Protein AF-U6CXL1-F1 (afdb_monomer)

InterPro domains:
  IPR009269 NF-kappa-B-activating protein, C-terminal [PF06047] (12-86)
  IPR040466 NF-kappa-B-activating protein [PTHR13087] (2-87)

Sequence (87 aa):
RAPPSQDERPLNYGHALLPGEGAAMAEYVKAGKRIPRRGEIGLTSEEIASFECSGYVMSGSRHRRMEAVRLRKENQIYSADEKRALA

Organism: Neovison vison (NCBI:txid452646)

Solvent-accessible surface area (backbone atoms only — not comparable to full-atom values): 5492 Å² total; per-residue (Å²): 132,81,78,81,65,82,82,75,60,84,76,80,55,50,94,88,50,58,92,65,48,50,61,58,45,46,53,29,52,75,70,74,38,76,68,72,48,89,82,36,70,92,55,53,71,66,57,51,50,51,39,50,73,72,67,51,83,57,76,54,73,87,39,67,70,56,41,54,52,50,54,52,56,53,49,37,45,52,55,49,49,51,55,55,77,75,105

Mean predicted aligned error: 10.34 Å

Foldseek 3Di:
DDDPDPVPDPQCLDPLDDVCRLVVQLVCVVVVHDRADPQCVVPGSVVVVVCVVVVHDDPQNVPPVSVVSVVVSNVSSVVSVVVVVVD

Structure (mmCIF, N/CA/C/O backbone):
data_AF-U6CXL1-F1
#
_entry.id   AF-U6CXL1-F1
#
loop_
_atom_site.group_PDB
_atom_site.id
_atom_site.type_symbol
_atom_site.label_atom_id
_atom_site.label_alt_id
_atom_site.label_comp_id
_atom_site.label_asym_id
_atom_site.label_entity_id
_atom_site.label_seq_id
_atom_site.pdbx_PDB_ins_code
_atom_site.Cartn_x
_atom_site.Cartn_y
_atom_site.Cartn_z
_atom_site.occupancy
_atom_site.B_iso_or_equiv
_atom_site.auth_seq_id
_atom_site.auth_comp_id
_atom_site.auth_asym_id
_atom_site.auth_atom_id
_atom_site.pdbx_PDB_model_num
ATOM 1 N N . ARG A 1 1 ? 6.198 -36.961 -14.106 1.00 43.53 1 ARG A N 1
ATOM 2 C CA . ARG A 1 1 ? 6.764 -35.870 -13.276 1.00 43.53 1 ARG A CA 1
ATOM 3 C C . ARG A 1 1 ? 6.155 -34.575 -13.796 1.00 43.53 1 ARG A C 1
ATOM 5 O O . ARG A 1 1 ? 6.448 -34.227 -14.930 1.00 43.53 1 ARG A O 1
ATOM 12 N N . ALA A 1 2 ? 5.211 -33.975 -13.066 1.00 46.25 2 ALA A N 1
ATOM 13 C CA . ALA A 1 2 ? 4.582 -32.719 -13.481 1.00 46.25 2 ALA A CA 1
ATOM 14 C C . ALA A 1 2 ? 5.641 -31.599 -13.550 1.00 46.25 2 ALA A C 1
ATOM 16 O O . ALA A 1 2 ? 6.603 -31.658 -12.774 1.00 46.25 2 ALA A O 1
ATOM 17 N N . PRO A 1 3 ? 5.527 -30.630 -14.478 1.00 48.16 3 PRO A N 1
ATOM 18 C CA . PRO A 1 3 ? 6.407 -29.469 -14.478 1.00 48.16 3 PRO A CA 1
ATOM 19 C C . PRO A 1 3 ? 6.215 -28.683 -13.170 1.00 48.16 3 PRO A C 1
ATOM 21 O O . PRO A 1 3 ? 5.091 -28.636 -12.666 1.00 48.16 3 PRO A O 1
ATOM 24 N N . PRO A 1 4 ? 7.277 -28.087 -12.600 1.00 43.88 4 PRO A N 1
ATOM 25 C CA . PRO A 1 4 ? 7.127 -27.204 -11.451 1.00 43.88 4 PRO A CA 1
ATOM 26 C C . PRO A 1 4 ? 6.211 -26.042 -11.844 1.00 43.88 4 PRO A C 1
ATOM 28 O O . PRO A 1 4 ? 6.412 -25.401 -12.882 1.00 43.88 4 PRO A O 1
ATOM 31 N N . SER A 1 5 ? 5.172 -25.822 -11.040 1.00 51.25 5 SER A N 1
ATOM 32 C CA . SER A 1 5 ? 4.228 -24.720 -11.187 1.00 51.25 5 SER A CA 1
ATOM 33 C C . SER A 1 5 ? 5.002 -23.407 -11.300 1.00 51.25 5 SER A C 1
ATOM 35 O O . SER A 1 5 ? 5.940 -23.161 -10.542 1.00 51.25 5 SER A O 1
ATOM 37 N N . GLN A 1 6 ? 4.627 -22.547 -12.249 1.00 50.28 6 GLN A N 1
ATOM 38 C CA . GLN A 1 6 ? 5.340 -21.292 -12.523 1.00 50.28 6 GLN A CA 1
ATOM 39 C C . GLN A 1 6 ? 5.355 -20.302 -11.336 1.00 50.28 6 GLN A C 1
ATOM 41 O O . GLN A 1 6 ? 6.054 -19.292 -11.401 1.00 50.28 6 GLN A O 1
ATOM 46 N N . ASP A 1 7 ? 4.650 -20.633 -10.252 1.00 52.28 7 ASP A N 1
ATOM 47 C CA . ASP A 1 7 ? 4.560 -19.912 -8.984 1.00 52.28 7 ASP A CA 1
ATOM 48 C C . ASP A 1 7 ? 5.838 -19.918 -8.125 1.00 52.28 7 ASP A C 1
ATOM 50 O O . ASP A 1 7 ? 5.948 -19.090 -7.223 1.00 52.28 7 ASP A O 1
ATOM 54 N N . GLU A 1 8 ? 6.806 -20.807 -8.381 1.00 49.84 8 GLU A N 1
ATOM 55 C CA . GLU A 1 8 ? 8.038 -20.919 -7.572 1.00 49.84 8 GLU A CA 1
ATOM 56 C C . GLU A 1 8 ? 9.204 -20.043 -8.059 1.00 49.84 8 GLU A C 1
ATOM 58 O O . GLU A 1 8 ? 10.259 -19.999 -7.421 1.00 49.84 8 GLU A O 1
ATOM 63 N N . ARG A 1 9 ? 9.061 -19.325 -9.181 1.00 52.94 9 ARG A N 1
ATOM 64 C CA . ARG A 1 9 ? 10.121 -18.413 -9.633 1.00 52.94 9 ARG A CA 1
ATOM 65 C C . ARG A 1 9 ? 10.118 -17.152 -8.763 1.00 52.94 9 ARG A C 1
ATOM 67 O O . ARG A 1 9 ? 9.085 -16.485 -8.704 1.00 52.94 9 ARG A O 1
ATOM 74 N N . PRO A 1 10 ? 11.253 -16.771 -8.138 1.00 53.97 10 PRO A N 1
ATOM 75 C CA . PRO A 1 10 ? 11.362 -15.493 -7.450 1.00 53.97 10 PRO A CA 1
ATOM 76 C C . PRO A 1 10 ? 11.043 -14.376 -8.443 1.00 53.97 10 PRO A C 1
ATOM 78 O O . PRO A 1 10 ? 11.796 -14.130 -9.388 1.00 53.97 10 PRO A O 1
ATOM 81 N N . LEU A 1 11 ? 9.893 -13.733 -8.261 1.00 58.28 11 LEU A N 1
ATOM 82 C CA . LEU A 1 11 ? 9.502 -12.586 -9.064 1.00 58.28 11 LEU A CA 1
ATOM 83 C C . LEU A 1 11 ? 10.512 -11.473 -8.800 1.00 58.28 11 LEU A C 1
ATOM 85 O O . LEU A 1 11 ? 10.723 -11.043 -7.665 1.00 58.28 11 LEU A O 1
ATOM 89 N N . ASN A 1 12 ? 11.177 -11.026 -9.860 1.00 61.12 12 ASN A N 1
ATOM 90 C CA . ASN A 1 12 ? 12.048 -9.870 -9.777 1.00 61.12 12 ASN A CA 1
ATOM 91 C C . ASN A 1 12 ? 11.156 -8.623 -9.785 1.00 61.12 12 ASN A C 1
ATOM 93 O O . ASN A 1 12 ? 10.819 -8.098 -10.843 1.00 61.12 12 ASN A O 1
ATOM 97 N N . TYR A 1 13 ? 10.764 -8.163 -8.595 1.00 64.25 13 TYR A N 1
ATOM 98 C CA . TYR A 1 13 ? 9.964 -6.947 -8.395 1.00 64.25 13 TYR A CA 1
ATOM 99 C C . TYR A 1 13 ? 10.740 -5.645 -8.712 1.00 64.25 13 TYR A C 1
ATOM 101 O O . TYR A 1 13 ? 10.287 -4.547 -8.400 1.00 64.25 13 TYR A O 1
ATOM 109 N N . GLY A 1 14 ? 11.903 -5.755 -9.364 1.00 62.50 14 GLY A N 1
ATOM 110 C CA . GLY A 1 14 ? 12.765 -4.652 -9.760 1.00 62.50 14 GLY A CA 1
ATOM 111 C C . GLY A 1 14 ? 13.859 -4.352 -8.734 1.00 62.50 14 GLY A C 1
ATOM 112 O O . GLY A 1 14 ? 13.714 -4.575 -7.536 1.00 62.50 14 GLY A O 1
ATOM 113 N N . HIS A 1 15 ? 14.962 -3.768 -9.207 1.00 64.12 15 HIS A N 1
ATOM 114 C CA . HIS A 1 15 ? 16.126 -3.394 -8.387 1.00 64.12 15 HIS A CA 1
ATOM 115 C C . HIS A 1 15 ? 15.867 -2.271 -7.362 1.00 64.12 15 HIS A C 1
ATOM 117 O O . HIS A 1 15 ? 16.779 -1.884 -6.636 1.00 64.12 15 HIS A O 1
ATOM 123 N N . ALA A 1 16 ? 14.658 -1.705 -7.318 1.00 66.25 16 ALA A N 1
ATOM 124 C CA . ALA A 1 16 ? 14.318 -0.582 -6.443 1.00 66.25 16 ALA A CA 1
ATOM 125 C C . ALA A 1 16 ? 13.734 -1.006 -5.081 1.00 66.25 16 ALA A C 1
ATOM 127 O O . ALA A 1 16 ? 13.516 -0.150 -4.217 1.00 66.25 16 ALA A O 1
ATOM 128 N N . LEU A 1 17 ? 13.473 -2.301 -4.892 1.00 69.75 17 LEU A N 1
ATOM 129 C CA . LEU A 1 17 ? 13.005 -2.881 -3.635 1.00 69.75 17 LEU A CA 1
ATOM 130 C C . LEU A 1 17 ? 14.160 -3.579 -2.918 1.00 69.75 17 LEU A C 1
ATOM 132 O O . LEU A 1 17 ? 15.051 -4.146 -3.553 1.00 69.75 17 LEU A O 1
ATOM 136 N N . LEU A 1 18 ? 14.149 -3.532 -1.586 1.00 70.00 18 LEU A N 1
ATOM 137 C CA . LEU A 1 18 ? 15.105 -4.287 -0.784 1.00 70.00 18 LEU A CA 1
ATOM 138 C C . LEU A 1 18 ? 14.853 -5.800 -0.938 1.00 70.00 18 LEU A C 1
ATOM 140 O O . LEU A 1 18 ? 13.718 -6.213 -1.207 1.00 70.00 18 LEU A O 1
ATOM 144 N N . PRO A 1 19 ? 15.880 -6.650 -0.745 1.00 67.62 19 PRO A N 1
ATOM 145 C CA . PRO A 1 19 ? 15.709 -8.100 -0.780 1.00 67.62 19 PRO A CA 1
ATOM 146 C C . PRO A 1 19 ? 14.609 -8.548 0.196 1.00 67.62 19 PRO A C 1
ATOM 148 O O . PRO A 1 19 ? 14.663 -8.230 1.380 1.00 67.62 19 PRO A O 1
ATOM 151 N N . GLY A 1 20 ? 13.590 -9.249 -0.308 1.00 70.94 20 GLY A N 1
ATOM 152 C CA . GLY A 1 20 ? 12.439 -9.714 0.482 1.00 70.94 20 GLY A CA 1
ATOM 153 C C . GLY A 1 20 ? 11.305 -8.695 0.679 1.00 70.94 20 GLY A C 1
ATOM 154 O O . GLY A 1 20 ? 10.194 -9.102 1.005 1.00 70.94 20 GLY A O 1
ATOM 155 N N . GLU A 1 21 ? 11.525 -7.403 0.404 1.00 74.75 21 GLU A N 1
ATOM 156 C CA . GLU A 1 21 ? 10.492 -6.358 0.531 1.00 74.75 21 GLU A CA 1
ATOM 157 C C . GLU A 1 21 ? 9.360 -6.585 -0.483 1.00 74.75 21 GLU A C 1
ATOM 159 O O . GLU A 1 21 ? 8.189 -6.604 -0.114 1.00 74.75 21 GLU A O 1
ATOM 164 N N . GLY A 1 22 ? 9.706 -6.859 -1.746 1.00 74.94 22 GLY A N 1
ATOM 165 C CA . GLY A 1 22 ? 8.718 -7.127 -2.796 1.00 74.94 22 GLY A CA 1
ATOM 166 C C . GLY A 1 22 ? 7.880 -8.383 -2.547 1.00 74.94 22 GLY A C 1
ATOM 167 O O . GLY A 1 22 ? 6.682 -8.370 -2.807 1.00 74.94 22 GLY A O 1
ATOM 168 N N . ALA A 1 23 ? 8.478 -9.438 -1.982 1.00 75.44 23 ALA A N 1
ATOM 169 C CA . ALA A 1 23 ? 7.765 -10.673 -1.654 1.00 75.44 23 ALA A CA 1
ATOM 170 C C . ALA A 1 23 ? 6.733 -10.449 -0.538 1.00 75.44 23 ALA A C 1
ATOM 172 O O . ALA A 1 23 ? 5.573 -10.815 -0.703 1.00 75.44 23 ALA A O 1
ATOM 173 N N . ALA A 1 24 ? 7.128 -9.777 0.549 1.00 76.06 24 ALA A N 1
ATOM 174 C CA . ALA A 1 24 ? 6.215 -9.447 1.641 1.00 76.06 24 ALA A CA 1
ATOM 1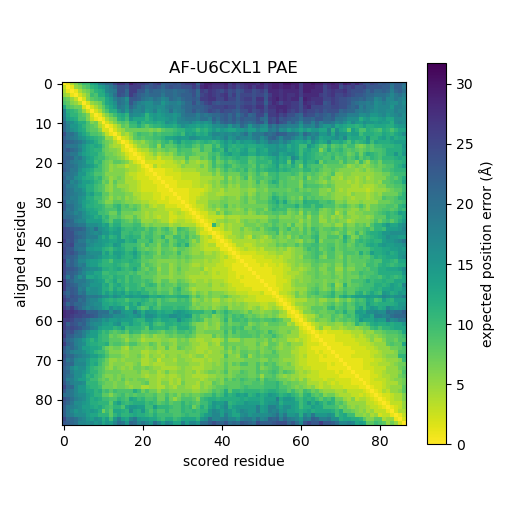75 C C . ALA A 1 24 ? 5.078 -8.533 1.163 1.00 76.06 24 ALA A C 1
ATOM 177 O O . ALA A 1 24 ? 3.913 -8.778 1.451 1.00 76.06 24 ALA A O 1
ATOM 178 N N . MET A 1 25 ? 5.400 -7.495 0.390 1.00 75.69 25 MET A N 1
ATOM 179 C CA . MET A 1 25 ? 4.406 -6.572 -0.158 1.00 75.69 25 MET A CA 1
ATOM 180 C C . MET A 1 25 ? 3.435 -7.264 -1.140 1.00 75.69 25 MET A C 1
ATOM 182 O O . MET A 1 25 ? 2.247 -6.948 -1.129 1.00 75.69 25 MET A O 1
ATOM 186 N N . ALA A 1 26 ? 3.900 -8.232 -1.937 1.00 75.88 26 ALA A N 1
ATOM 187 C CA . ALA A 1 26 ? 3.046 -9.020 -2.828 1.00 75.88 26 ALA A CA 1
ATOM 188 C C . ALA A 1 26 ? 2.049 -9.910 -2.067 1.00 75.88 26 ALA A C 1
ATOM 190 O O . ALA A 1 26 ? 0.916 -10.072 -2.514 1.00 75.88 26 ALA A O 1
ATOM 191 N N . GLU A 1 27 ? 2.412 -10.441 -0.895 1.00 77.94 27 GLU A N 1
ATOM 192 C CA . GLU A 1 27 ? 1.455 -11.167 -0.047 1.00 77.94 27 GLU A CA 1
ATOM 193 C C . GLU A 1 27 ? 0.304 -10.272 0.423 1.00 77.94 27 GLU A C 1
ATOM 195 O O . GLU A 1 27 ? -0.847 -10.713 0.426 1.00 77.94 27 GLU A O 1
ATOM 200 N N . TYR A 1 28 ? 0.580 -9.004 0.757 1.00 76.69 28 TYR A N 1
ATOM 201 C CA . TYR A 1 28 ? -0.475 -8.043 1.099 1.00 76.69 28 TYR A CA 1
ATOM 202 C C . TYR A 1 28 ? -1.404 -7.785 -0.089 1.00 76.69 28 TYR A C 1
ATOM 204 O O . TYR A 1 28 ? -2.621 -7.840 0.083 1.00 76.69 28 TYR A O 1
ATOM 212 N N . VAL A 1 29 ? -0.849 -7.586 -1.290 1.00 76.75 29 VAL A N 1
ATOM 213 C CA . VAL A 1 29 ? -1.641 -7.386 -2.517 1.00 76.75 29 VAL A CA 1
ATOM 214 C C . VAL A 1 29 ? -2.500 -8.615 -2.825 1.00 76.75 29 VAL A C 1
ATOM 216 O O . VAL A 1 29 ? -3.705 -8.477 -3.030 1.00 76.75 29 VAL A O 1
ATOM 219 N N . 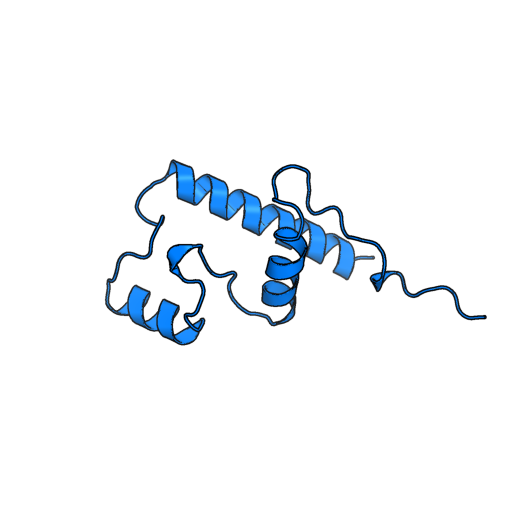LYS A 1 30 ? -1.930 -9.824 -2.749 1.00 74.25 30 LYS A N 1
ATOM 220 C CA . LYS A 1 30 ? -2.660 -11.087 -2.942 1.00 74.25 30 LYS A CA 1
ATOM 221 C C . LYS A 1 30 ? -3.765 -11.294 -1.902 1.00 74.25 30 LYS A C 1
ATOM 223 O O . LYS A 1 30 ? -4.807 -11.862 -2.216 1.00 74.25 30 LYS A O 1
ATOM 228 N N . ALA A 1 31 ? -3.561 -10.820 -0.674 1.00 76.44 31 ALA A N 1
ATOM 229 C CA . ALA A 1 31 ? -4.575 -10.822 0.377 1.00 76.44 31 ALA A CA 1
ATOM 230 C C . ALA A 1 31 ? -5.645 -9.724 0.200 1.00 76.44 31 ALA A C 1
ATOM 232 O O . ALA A 1 31 ? -6.530 -9.608 1.049 1.00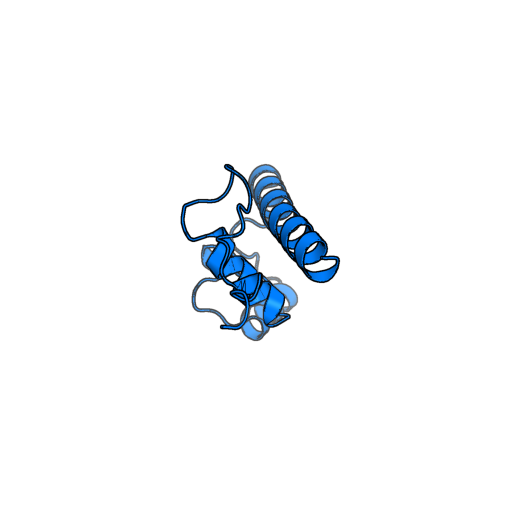 76.44 31 ALA A O 1
ATOM 233 N N . GLY A 1 32 ? -5.560 -8.897 -0.852 1.00 73.00 32 GLY A N 1
AT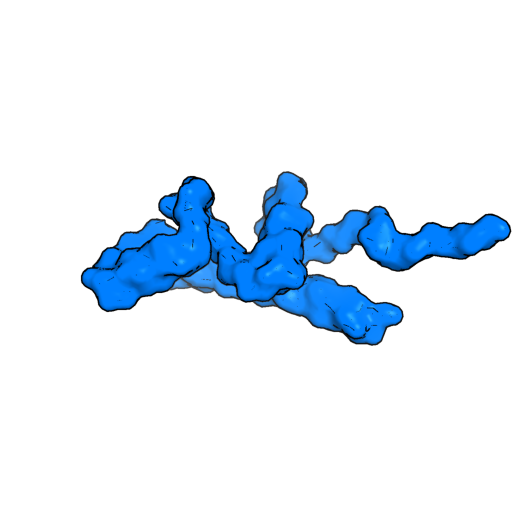OM 234 C CA . GLY A 1 32 ? -6.439 -7.746 -1.073 1.00 73.00 32 GLY A CA 1
ATOM 235 C C . GLY A 1 32 ? -6.246 -6.632 -0.041 1.00 73.00 32 GLY A C 1
ATOM 236 O O . GLY A 1 32 ? -7.112 -5.774 0.122 1.00 73.00 32 GLY A O 1
ATOM 237 N N . LYS A 1 33 ? -5.131 -6.657 0.695 1.00 77.19 33 LYS A N 1
ATOM 238 C CA . LYS A 1 33 ? -4.825 -5.715 1.768 1.00 77.19 33 LYS A CA 1
ATOM 239 C C . LYS A 1 33 ? -3.920 -4.609 1.249 1.00 77.19 33 LYS A C 1
ATOM 241 O O . LYS A 1 33 ? -2.999 -4.826 0.464 1.00 77.19 33 LYS A O 1
ATOM 246 N N . ARG A 1 34 ? -4.153 -3.398 1.752 1.00 74.69 34 ARG A N 1
ATOM 247 C CA . ARG A 1 34 ? -3.265 -2.258 1.512 1.00 74.69 34 ARG A CA 1
ATOM 248 C C . ARG A 1 34 ? -1.878 -2.573 2.067 1.00 74.69 34 ARG A C 1
ATOM 250 O O . ARG A 1 34 ? -1.750 -3.037 3.198 1.00 74.69 34 ARG A O 1
ATOM 257 N N . ILE A 1 35 ? -0.850 -2.259 1.287 1.00 77.25 35 ILE A N 1
ATOM 258 C CA . ILE A 1 35 ? 0.538 -2.449 1.695 1.00 77.25 35 ILE A CA 1
ATOM 259 C C . ILE A 1 35 ? 0.869 -1.465 2.838 1.00 77.25 35 ILE A C 1
ATOM 261 O O . ILE A 1 35 ? 0.692 -0.255 2.660 1.00 77.25 35 ILE A O 1
ATOM 265 N N . PRO A 1 36 ? 1.316 -1.937 4.017 1.00 73.00 36 PRO A N 1
ATOM 266 C CA . PRO A 1 36 ? 1.572 -1.069 5.166 1.00 73.00 36 PRO A CA 1
ATOM 267 C C . PRO A 1 36 ? 2.798 -0.171 4.946 1.00 73.00 36 PRO A C 1
ATOM 269 O O . PRO A 1 36 ? 3.827 -0.599 4.419 1.00 73.00 36 PRO A O 1
ATOM 272 N N . ARG A 1 37 ? 2.721 1.094 5.385 1.00 77.19 37 ARG A N 1
ATOM 273 C CA . ARG A 1 37 ? 3.885 2.002 5.417 1.00 77.19 37 ARG A CA 1
ATOM 274 C C . ARG A 1 37 ? 4.818 1.621 6.580 1.00 77.19 37 ARG A C 1
ATOM 276 O O . ARG A 1 37 ? 4.392 0.996 7.541 1.00 77.19 37 ARG A O 1
ATOM 283 N N . ARG A 1 38 ? 6.090 2.053 6.569 1.00 73.69 38 ARG A N 1
ATOM 284 C CA . ARG A 1 38 ? 7.072 1.697 7.628 1.00 73.69 38 ARG A CA 1
ATOM 285 C C . ARG A 1 38 ? 6.588 2.009 9.054 1.00 73.69 38 ARG A C 1
ATOM 287 O O . ARG A 1 38 ? 6.869 1.250 9.969 1.00 73.69 38 ARG A O 1
ATOM 294 N N . GLY A 1 39 ? 5.887 3.129 9.242 1.00 70.25 39 GLY A N 1
ATOM 295 C CA . GLY A 1 39 ? 5.310 3.519 10.539 1.00 70.25 39 GLY A CA 1
ATOM 296 C C . GLY A 1 39 ? 3.974 2.847 10.870 1.00 70.25 39 GLY A C 1
ATOM 297 O O . GLY A 1 39 ? 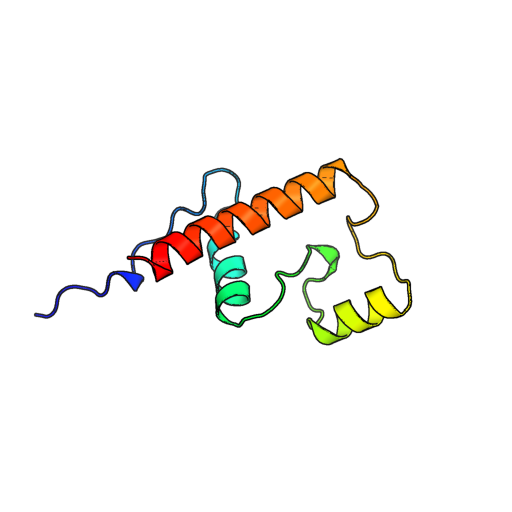3.406 3.127 11.913 1.00 70.25 39 GLY A O 1
ATOM 298 N N . GLU A 1 40 ? 3.471 2.008 9.971 1.00 77.75 40 GLU A N 1
ATOM 299 C CA . GLU A 1 40 ? 2.207 1.277 10.077 1.00 77.75 40 GLU A CA 1
ATOM 300 C C . GLU A 1 40 ? 2.453 -0.232 10.267 1.00 77.75 40 GLU A C 1
ATOM 302 O O . GLU A 1 40 ? 1.504 -1.005 10.354 1.00 77.75 40 GLU A O 1
ATOM 307 N N . ILE A 1 41 ? 3.721 -0.671 10.324 1.00 72.00 41 ILE A N 1
ATOM 308 C CA . ILE A 1 41 ? 4.085 -2.071 10.574 1.00 72.00 41 ILE A CA 1
ATOM 309 C C . ILE A 1 41 ? 3.607 -2.447 11.979 1.00 72.00 41 ILE A C 1
ATOM 311 O O . ILE A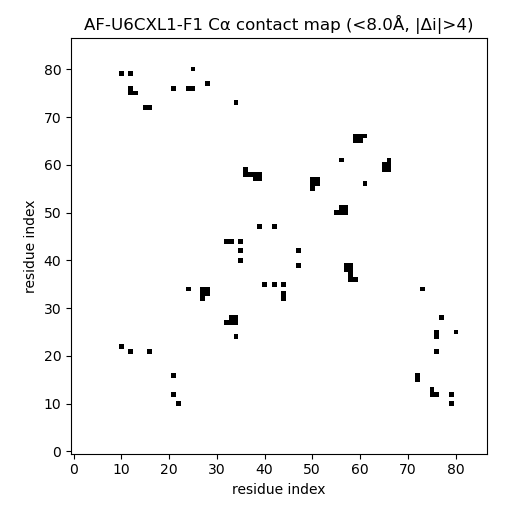 1 41 ? 4.073 -1.881 12.965 1.00 72.00 41 ILE A O 1
ATOM 315 N N . GLY A 1 42 ? 2.686 -3.409 12.053 1.00 76.31 42 GLY A N 1
ATOM 316 C CA . GLY A 1 42 ? 2.043 -3.837 13.298 1.00 76.31 42 GLY A CA 1
ATOM 317 C C . GLY A 1 42 ? 0.638 -3.270 13.515 1.00 76.31 42 GLY A C 1
ATOM 318 O O . GLY A 1 42 ? -0.020 -3.696 14.455 1.00 76.31 42 GLY A O 1
ATOM 319 N N . LEU A 1 43 ? 0.166 -2.371 12.644 1.00 80.25 43 LEU A N 1
ATOM 320 C CA . LEU A 1 43 ? -1.233 -1.951 12.595 1.00 80.25 43 LEU A CA 1
ATOM 321 C C . LEU A 1 43 ? -1.985 -2.735 11.520 1.00 80.25 43 LEU A C 1
ATOM 323 O O . LEU A 1 43 ? -1.458 -3.037 10.444 1.00 80.25 43 LEU A O 1
ATOM 327 N N . THR A 1 44 ? -3.241 -3.041 11.803 1.00 82.25 44 THR A N 1
ATOM 328 C CA . THR A 1 44 ? -4.165 -3.616 10.830 1.00 82.25 44 THR A CA 1
ATOM 329 C C . THR A 1 44 ? -4.601 -2.562 9.811 1.00 82.25 44 THR A C 1
ATOM 331 O O . THR A 1 44 ? -4.574 -1.354 10.059 1.00 82.25 44 THR A O 1
ATOM 334 N N . SER A 1 45 ? -5.026 -3.013 8.627 1.00 77.00 45 SER A N 1
ATOM 335 C CA . SER A 1 45 ? -5.535 -2.116 7.581 1.00 77.00 45 SER A CA 1
ATOM 336 C C . SER A 1 45 ? -6.741 -1.291 8.053 1.00 77.00 45 SER A C 1
ATOM 338 O O . SER A 1 45 ? -6.882 -0.138 7.651 1.00 77.00 45 SER A O 1
ATOM 340 N N . GLU A 1 46 ? -7.570 -1.860 8.930 1.00 82.50 46 GLU A N 1
ATOM 341 C CA . GLU A 1 46 ? -8.738 -1.207 9.533 1.00 82.50 46 GLU A CA 1
ATOM 342 C C . GLU A 1 46 ? -8.335 -0.088 10.499 1.00 82.50 46 GLU A C 1
ATOM 344 O O . GLU A 1 46 ? -8.873 1.016 10.415 1.00 82.50 46 GLU A O 1
ATOM 349 N N . GLU A 1 47 ? -7.342 -0.326 11.359 1.00 84.75 47 GLU A N 1
ATOM 350 C CA . GLU A 1 47 ? -6.813 0.701 12.265 1.00 84.75 47 GLU A CA 1
ATOM 351 C C . GLU A 1 47 ? -6.231 1.882 11.487 1.00 84.75 47 GLU A C 1
ATOM 353 O O . GLU A 1 47 ? -6.516 3.037 11.801 1.00 84.75 47 GLU A O 1
ATOM 358 N N . ILE A 1 48 ? -5.469 1.609 10.424 1.00 80.50 48 ILE A N 1
ATOM 359 C CA . ILE A 1 48 ? -4.893 2.657 9.572 1.00 80.50 48 ILE A CA 1
ATOM 360 C C . ILE A 1 48 ? -5.996 3.497 8.918 1.00 80.50 48 ILE A C 1
ATOM 362 O O . ILE A 1 48 ? -5.919 4.725 8.947 1.00 80.50 48 ILE A O 1
ATOM 366 N N . ALA A 1 49 ? -7.030 2.855 8.366 1.00 81.62 49 ALA A N 1
ATOM 367 C CA . ALA A 1 49 ? -8.164 3.555 7.768 1.00 81.62 49 ALA A CA 1
ATOM 368 C C . ALA A 1 49 ? -8.917 4.407 8.804 1.00 81.62 49 ALA A C 1
ATOM 370 O O . ALA A 1 49 ? -9.275 5.551 8.520 1.00 81.62 49 ALA A O 1
ATOM 371 N N . SER A 1 50 ? -9.100 3.889 10.022 1.00 86.38 50 SER A N 1
ATOM 372 C CA . SER A 1 50 ? -9.712 4.629 11.130 1.00 86.38 50 SER A CA 1
ATOM 373 C C . SER A 1 50 ? -8.887 5.859 11.523 1.00 86.38 50 SER A C 1
ATOM 375 O O . SER A 1 50 ? -9.446 6.939 11.737 1.00 86.38 50 SER A O 1
ATOM 377 N N . PHE A 1 51 ? -7.558 5.734 11.588 1.00 83.94 51 PHE A N 1
ATOM 378 C CA . PHE A 1 51 ? -6.667 6.857 11.881 1.00 83.94 51 PHE A CA 1
ATOM 379 C C . PHE A 1 51 ? -6.678 7.910 10.766 1.00 83.94 51 PHE A C 1
ATOM 381 O O . PHE A 1 51 ? -6.816 9.097 11.066 1.00 83.94 51 PHE A O 1
ATOM 388 N N . GLU A 1 52 ? -6.615 7.503 9.494 1.00 81.38 52 GLU A N 1
ATOM 389 C CA . GLU A 1 52 ? -6.723 8.422 8.351 1.00 81.38 52 GLU A CA 1
ATOM 390 C C . GLU A 1 52 ? -8.083 9.151 8.350 1.00 81.38 52 GLU A C 1
ATOM 392 O O . GLU A 1 52 ? -8.123 10.372 8.192 1.00 81.38 52 GLU A O 1
ATOM 397 N N . CYS A 1 53 ? -9.188 8.443 8.623 1.00 83.31 53 CYS A N 1
ATOM 398 C CA . CYS A 1 53 ? -10.530 9.030 8.714 1.00 83.31 53 CYS A CA 1
ATOM 399 C C . CYS A 1 53 ? -10.680 10.006 9.892 1.00 83.31 53 CYS A C 1
ATOM 401 O O . CYS A 1 53 ? -11.382 11.009 9.788 1.00 83.31 53 CYS A O 1
ATOM 403 N N . SER A 1 54 ? -9.993 9.738 11.003 1.00 86.94 54 SER A N 1
ATOM 404 C CA . SER A 1 54 ? -9.973 10.616 12.181 1.00 86.94 54 SER A CA 1
ATOM 405 C C . SER A 1 54 ? -9.072 11.849 11.995 1.00 86.94 54 SER A C 1
ATOM 407 O O . SER A 1 54 ? -8.974 12.681 12.894 1.00 86.94 54 SER A O 1
ATOM 409 N N . GLY A 1 55 ? -8.401 11.983 10.843 1.00 82.00 55 GLY A N 1
ATOM 410 C CA . GLY A 1 55 ? -7.527 13.113 10.523 1.00 82.00 55 GLY A CA 1
ATOM 411 C C . GLY A 1 55 ? -6.085 12.958 11.011 1.00 82.00 55 GLY A C 1
ATOM 412 O O . GLY A 1 55 ? -5.314 13.922 10.954 1.00 82.00 55 GLY A O 1
ATOM 413 N N . TYR A 1 56 ? -5.686 11.765 11.469 1.00 81.00 56 TYR A N 1
ATOM 414 C CA . TYR A 1 56 ? -4.287 11.503 11.788 1.00 81.00 56 TYR A CA 1
ATOM 415 C C . TYR A 1 56 ? -3.454 11.462 10.511 1.00 81.00 56 TYR A C 1
ATOM 417 O O . TYR A 1 56 ? -3.780 10.823 9.511 1.00 81.00 56 TYR A O 1
ATOM 425 N N . VAL A 1 57 ? -2.319 12.149 10.568 1.00 73.75 57 VAL A N 1
ATOM 426 C CA . VAL A 1 57 ? -1.355 12.172 9.478 1.00 73.75 57 VAL A CA 1
ATOM 427 C C . VAL A 1 57 ? -0.410 11.002 9.644 1.00 73.75 57 VAL A C 1
ATOM 429 O O . VAL A 1 57 ? 0.487 11.012 10.486 1.00 73.75 57 VAL A O 1
ATOM 432 N N . MET A 1 58 ? -0.593 10.001 8.798 1.00 76.69 58 MET A N 1
ATOM 433 C CA . MET A 1 58 ? 0.245 8.814 8.795 1.00 76.69 58 MET A CA 1
ATOM 434 C C . MET A 1 58 ? 1.669 9.124 8.314 1.00 76.69 58 MET A C 1
ATOM 436 O O . MET A 1 58 ? 1.893 9.996 7.464 1.00 76.69 58 MET A O 1
ATOM 440 N N . SER A 1 59 ? 2.654 8.394 8.840 1.00 69.19 59 SER A N 1
ATOM 441 C CA . SER A 1 59 ? 4.072 8.631 8.546 1.00 69.19 59 SER A CA 1
ATOM 442 C C . SER A 1 59 ? 4.365 8.579 7.038 1.00 69.19 59 SER A C 1
ATOM 444 O O . SER A 1 59 ? 4.078 7.592 6.362 1.00 69.19 59 SER A O 1
ATOM 446 N N . GLY A 1 60 ? 4.932 9.668 6.506 1.00 67.81 60 GLY A N 1
ATOM 447 C CA . GLY A 1 60 ? 5.311 9.805 5.093 1.00 67.81 60 GLY A CA 1
ATOM 448 C C . GLY A 1 60 ? 4.278 10.483 4.183 1.00 67.81 60 GLY A C 1
ATOM 449 O O . GLY A 1 60 ? 4.652 10.895 3.088 1.00 67.81 60 GLY A O 1
ATOM 450 N N . SER A 1 61 ? 3.035 10.686 4.634 1.00 68.56 61 SER A N 1
ATOM 451 C CA . SER A 1 61 ? 1.957 11.299 3.827 1.00 68.56 61 SER A CA 1
ATOM 452 C C . SER A 1 61 ? 2.133 12.803 3.550 1.00 68.56 61 SER A C 1
ATOM 454 O O . SER A 1 61 ? 1.658 13.305 2.541 1.00 68.56 61 SER A O 1
ATOM 456 N N . ARG A 1 62 ? 2.867 13.548 4.393 1.00 75.19 62 ARG A N 1
ATOM 457 C CA . ARG A 1 62 ? 3.138 14.990 4.174 1.00 75.19 62 ARG A CA 1
ATOM 458 C C . ARG A 1 62 ? 4.341 15.286 3.272 1.00 75.19 62 ARG A C 1
ATOM 460 O O . ARG A 1 62 ? 4.533 16.427 2.85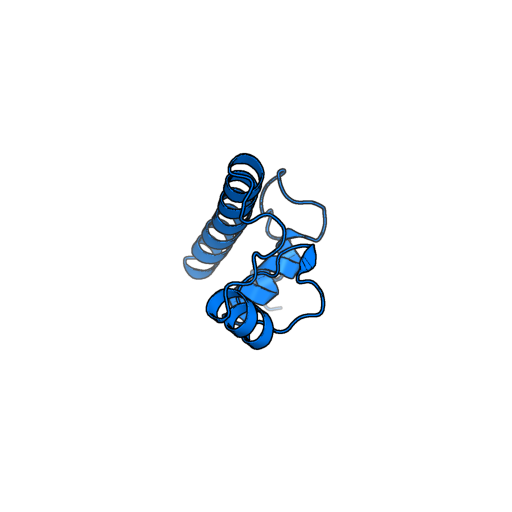6 1.00 75.19 62 ARG A O 1
ATOM 467 N N . HIS A 1 63 ? 5.188 14.300 2.981 1.00 81.81 63 HIS A N 1
ATOM 468 C CA . HIS A 1 63 ? 6.419 14.509 2.216 1.00 81.81 63 HIS A CA 1
ATOM 469 C C . HIS A 1 63 ? 6.248 14.025 0.776 1.00 81.81 63 HIS A C 1
ATOM 471 O O . HIS A 1 63 ? 6.471 12.851 0.488 1.00 81.81 63 HIS A O 1
ATOM 477 N N . ARG A 1 64 ? 5.966 14.953 -0.151 1.00 79.75 64 ARG A N 1
ATOM 478 C CA . ARG A 1 64 ? 5.726 14.654 -1.581 1.00 79.75 64 ARG A CA 1
ATOM 479 C C . ARG A 1 64 ? 6.762 13.715 -2.206 1.00 79.75 64 ARG A C 1
ATOM 481 O O . ARG A 1 64 ? 6.409 12.817 -2.959 1.00 79.75 64 ARG A O 1
ATOM 488 N N . ARG A 1 65 ? 8.053 13.902 -1.896 1.00 81.31 65 ARG A N 1
ATOM 489 C CA . ARG A 1 65 ? 9.122 13.032 -2.419 1.00 81.31 65 ARG A CA 1
ATOM 490 C C . ARG A 1 65 ? 8.999 11.599 -1.902 1.00 81.31 65 ARG A C 1
ATOM 492 O O . ARG A 1 65 ? 9.125 10.675 -2.696 1.00 81.31 65 ARG A O 1
ATOM 499 N N . MET A 1 66 ? 8.744 11.411 -0.606 1.00 78.06 66 MET A N 1
ATOM 500 C CA . MET A 1 66 ? 8.562 10.074 -0.028 1.00 78.06 66 MET A CA 1
ATOM 501 C C . MET A 1 66 ? 7.289 9.413 -0.542 1.00 78.06 66 MET A C 1
ATOM 503 O O . MET A 1 66 ? 7.317 8.237 -0.890 1.00 78.06 66 MET A O 1
ATOM 507 N N . GLU A 1 67 ? 6.203 10.172 -0.652 1.00 78.19 67 GLU A N 1
ATOM 508 C CA . GLU A 1 67 ? 4.953 9.669 -1.205 1.00 78.19 67 GLU A CA 1
ATOM 509 C C . GLU A 1 67 ? 5.116 9.218 -2.663 1.00 78.19 67 GLU A C 1
ATOM 511 O O . GLU A 1 67 ? 4.684 8.124 -3.014 1.00 78.19 67 GLU A O 1
ATOM 516 N N . ALA A 1 68 ? 5.838 9.978 -3.490 1.00 82.12 68 ALA A N 1
ATOM 517 C CA . ALA A 1 68 ? 6.149 9.574 -4.859 1.00 82.12 68 ALA A CA 1
ATOM 518 C C . ALA A 1 68 ? 7.026 8.308 -4.928 1.00 82.12 68 ALA A C 1
ATOM 520 O O . ALA A 1 68 ? 6.854 7.482 -5.824 1.00 82.12 68 ALA A O 1
ATOM 521 N N . VAL A 1 69 ? 7.970 8.121 -3.993 1.00 81.50 69 VAL A N 1
ATOM 522 C CA . VAL A 1 69 ? 8.728 6.859 -3.892 1.00 81.50 69 VAL A CA 1
ATOM 523 C C . VAL A 1 69 ? 7.807 5.702 -3.507 1.00 81.50 69 VAL A C 1
ATOM 525 O O . VAL A 1 69 ? 7.908 4.638 -4.113 1.00 81.50 69 VAL A O 1
ATOM 528 N N . ARG A 1 70 ? 6.892 5.911 -2.554 1.00 80.56 70 ARG A N 1
ATOM 529 C CA . ARG A 1 70 ? 5.906 4.905 -2.136 1.00 80.56 70 ARG A CA 1
ATOM 530 C C . ARG A 1 70 ? 5.030 4.471 -3.305 1.00 80.56 70 ARG A C 1
ATOM 532 O O . ARG A 1 70 ? 4.993 3.285 -3.606 1.00 80.56 70 ARG A O 1
ATOM 539 N N . LEU A 1 71 ? 4.397 5.424 -3.989 1.00 81.50 71 LEU A N 1
ATOM 540 C CA . LEU A 1 71 ? 3.529 5.147 -5.137 1.00 81.50 71 LEU A CA 1
ATOM 541 C C . LEU A 1 71 ? 4.278 4.381 -6.229 1.00 81.50 71 LEU A C 1
ATOM 543 O O . LEU A 1 71 ? 3.757 3.430 -6.795 1.00 81.50 71 LEU A O 1
ATOM 547 N N . ARG A 1 72 ? 5.541 4.736 -6.487 1.00 83.62 72 ARG A N 1
ATOM 548 C CA . ARG A 1 72 ? 6.379 4.004 -7.443 1.00 83.62 72 ARG A CA 1
ATOM 549 C C . ARG A 1 72 ? 6.621 2.555 -7.018 1.00 83.62 72 ARG A C 1
ATOM 551 O O . ARG A 1 72 ? 6.542 1.673 -7.865 1.00 83.62 72 ARG A O 1
ATOM 558 N N . LYS A 1 73 ? 6.942 2.317 -5.742 1.00 80.62 73 LYS A N 1
ATOM 559 C CA . LYS A 1 73 ? 7.153 0.968 -5.195 1.00 80.62 73 LYS A CA 1
ATOM 560 C C . LYS A 1 73 ? 5.869 0.137 -5.260 1.00 80.62 73 LYS A C 1
ATOM 562 O O . LYS A 1 73 ? 5.916 -0.989 -5.730 1.00 80.62 73 LYS A O 1
ATOM 567 N N . GLU A 1 74 ? 4.732 0.708 -4.864 1.00 78.38 74 GLU A N 1
ATOM 568 C CA . GLU A 1 74 ? 3.410 0.073 -4.997 1.00 78.38 74 GLU A CA 1
ATOM 569 C C . GLU A 1 74 ? 3.113 -0.284 -6.462 1.00 78.38 74 GLU A C 1
ATOM 571 O O . GLU A 1 74 ? 2.801 -1.433 -6.764 1.00 78.38 74 GLU A O 1
ATOM 576 N N . ASN A 1 75 ? 3.314 0.651 -7.394 1.00 81.25 75 ASN A N 1
ATOM 577 C CA . ASN A 1 75 ? 3.076 0.420 -8.822 1.00 81.25 75 ASN A CA 1
ATOM 578 C C . ASN A 1 75 ? 3.992 -0.653 -9.428 1.00 81.25 75 ASN A C 1
ATOM 580 O O . ASN A 1 75 ? 3.571 -1.369 -10.332 1.00 81.25 75 ASN A O 1
ATOM 584 N N . GLN A 1 76 ? 5.236 -0.788 -8.953 1.00 80.19 76 GLN A N 1
ATOM 585 C CA . GLN A 1 76 ? 6.124 -1.871 -9.393 1.00 80.19 76 GLN A CA 1
ATOM 586 C C . GLN A 1 76 ? 5.575 -3.245 -9.016 1.00 80.19 76 GLN A C 1
ATOM 588 O O . GLN A 1 76 ? 5.727 -4.193 -9.783 1.00 80.19 76 GLN A O 1
ATOM 593 N N . ILE A 1 77 ? 4.912 -3.342 -7.867 1.00 77.31 77 ILE A N 1
ATOM 594 C CA . ILE A 1 77 ? 4.330 -4.591 -7.387 1.00 77.31 77 ILE A CA 1
ATOM 595 C C . ILE A 1 77 ? 3.040 -4.886 -8.124 1.00 77.31 77 ILE A C 1
ATOM 597 O O . ILE A 1 77 ? 2.918 -5.986 -8.647 1.00 77.31 77 ILE A O 1
ATOM 601 N N . TYR A 1 78 ? 2.143 -3.906 -8.262 1.00 75.19 78 TYR A N 1
ATOM 602 C CA . TYR A 1 78 ? 0.941 -4.077 -9.079 1.00 75.19 78 TYR A CA 1
ATOM 603 C C . TYR A 1 78 ? 1.295 -4.495 -10.508 1.00 75.19 78 TYR A C 1
ATOM 605 O O . TYR A 1 78 ? 0.753 -5.472 -10.999 1.00 75.19 78 TYR A O 1
ATOM 613 N N . SER A 1 79 ? 2.282 -3.853 -11.1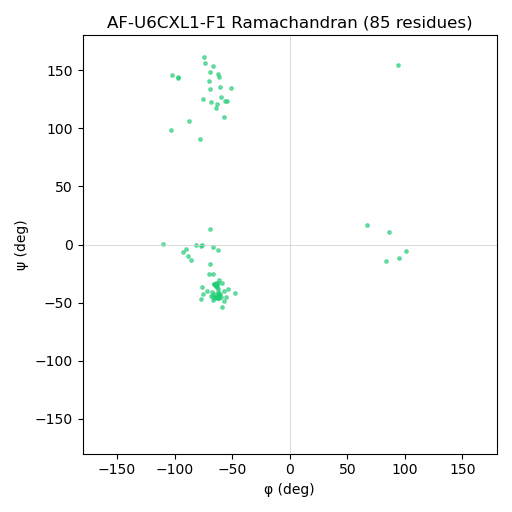41 1.00 76.12 79 SER A N 1
ATOM 614 C CA . SER A 1 79 ? 2.715 -4.230 -12.493 1.00 76.12 79 SER A CA 1
ATOM 615 C C . SER A 1 79 ? 3.333 -5.633 -12.561 1.00 76.12 79 SER A C 1
ATOM 617 O O . SER A 1 79 ? 3.184 -6.326 -13.569 1.00 76.12 79 SER A O 1
ATOM 619 N N . ALA A 1 80 ? 4.046 -6.063 -11.517 1.00 71.81 80 ALA A N 1
ATOM 620 C CA . ALA A 1 80 ? 4.603 -7.411 -11.444 1.00 71.81 80 ALA A CA 1
ATOM 621 C C . ALA A 1 80 ? 3.514 -8.473 -11.226 1.00 71.81 80 ALA A C 1
ATOM 623 O O . ALA A 1 80 ? 3.570 -9.532 -11.848 1.00 71.81 80 ALA A O 1
ATOM 624 N N . ASP A 1 81 ? 2.524 -8.182 -10.384 1.00 68.44 81 ASP A N 1
ATOM 625 C CA . ASP A 1 81 ? 1.428 -9.096 -10.059 1.00 68.44 81 ASP A CA 1
ATOM 626 C C . ASP A 1 81 ? 0.395 -9.165 -11.198 1.00 68.44 81 ASP A C 1
ATOM 628 O O . ASP A 1 81 ? -0.050 -10.250 -11.554 1.00 68.44 81 ASP A O 1
ATOM 632 N N . GLU A 1 82 ? 0.109 -8.051 -11.882 1.00 64.00 82 GLU A N 1
ATOM 633 C CA . GLU A 1 82 ? -0.686 -8.028 -13.122 1.00 64.00 82 GLU A CA 1
ATOM 634 C C . GLU A 1 82 ? -0.036 -8.880 -14.217 1.00 64.00 82 GLU A C 1
ATOM 636 O O . GLU A 1 82 ? -0.705 -9.691 -14.854 1.00 64.00 82 GLU A O 1
ATOM 641 N N . LYS A 1 83 ? 1.286 -8.759 -14.410 1.00 62.81 83 LYS A N 1
ATOM 642 C CA . LYS A 1 83 ? 2.032 -9.611 -15.352 1.00 62.81 83 LYS A CA 1
ATOM 643 C C . LYS A 1 83 ? 1.972 -11.091 -14.989 1.00 62.81 83 LYS A C 1
ATOM 645 O O . LYS A 1 83 ? 2.048 -11.917 -15.890 1.00 62.81 83 LYS A O 1
ATOM 650 N N . ARG A 1 84 ? 1.861 -11.421 -13.700 1.00 62.94 84 ARG A N 1
ATOM 651 C CA . ARG A 1 84 ? 1.673 -12.796 -13.227 1.00 62.94 84 ARG A CA 1
ATOM 652 C C . ARG A 1 84 ? 0.241 -13.274 -13.455 1.00 62.94 84 ARG A C 1
ATOM 654 O O . ARG A 1 84 ? 0.065 -14.402 -13.877 1.00 62.94 84 ARG A O 1
ATOM 661 N N . ALA A 1 85 ? -0.764 -12.441 -13.195 1.00 60.34 85 ALA A N 1
ATOM 662 C CA . ALA A 1 85 ? -2.169 -12.794 -13.405 1.00 60.34 85 ALA A CA 1
ATOM 663 C C . ALA A 1 85 ? -2.525 -12.979 -14.894 1.00 60.34 85 ALA A C 1
ATOM 665 O O . ALA A 1 85 ? -3.479 -13.684 -15.213 1.00 60.34 85 ALA A O 1
ATOM 666 N N . LEU A 1 86 ? -1.770 -12.340 -15.794 1.00 57.91 86 LEU A N 1
ATOM 667 C CA . LEU A 1 86 ? -1.907 -12.441 -17.252 1.00 57.91 86 LEU A CA 1
ATOM 668 C C . LEU A 1 86 ? -1.095 -13.588 -17.893 1.00 57.91 86 LEU A C 1
ATOM 670 O O . L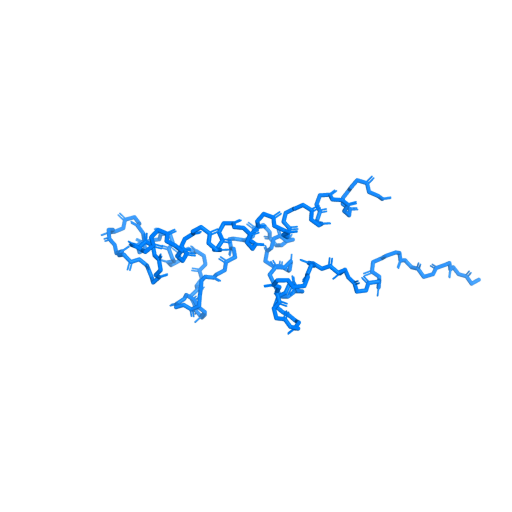EU A 1 86 ? -1.266 -13.820 -19.091 1.00 57.91 86 LEU A O 1
ATOM 674 N N . ALA A 1 87 ? -0.205 -14.256 -17.147 1.00 49.47 87 ALA A N 1
ATOM 675 C CA . ALA A 1 87 ? 0.677 -15.328 -17.631 1.00 49.47 87 ALA A CA 1
ATOM 676 C C . ALA A 1 87 ? 0.201 -16.712 -17.172 1.00 49.47 87 ALA A C 1
ATOM 678 O O . ALA A 1 87 ? 0.326 -17.657 -17.984 1.00 49.47 87 ALA A O 1
#

pLDDT: mean 71.78, std 10.78, range [43.53, 86.94]

Secondary structure (DSSP, 8-state):
-PPPPGGGS-----TTSPTTHHHHHHHHHHTTPPPPPGGGTTS-HHHHHHHHHTT---TTTT-HHHHHHHHHHHHHHHHHHHHHHT-

Radius of gyration: 15.25 Å; Cα contacts (8 Å, |Δi|>4): 47; chains: 1; bounding box: 27×51×31 Å